Protein AF-A0A8K0UGV7-F1 (afdb_monomer)

pLDDT: mean 87.75, std 8.75, range [39.31, 95.62]

Solvent-accessible surface area (backbone atoms only — not comparable to full-atom values): 7424 Å² total; per-residue (Å²): 130,85,78,64,44,37,39,67,57,66,82,67,66,69,63,49,98,84,66,26,20,71,69,94,59,58,57,88,48,34,80,82,43,50,67,53,24,51,43,19,62,77,41,42,33,30,48,48,19,15,42,52,46,26,50,54,34,27,70,76,67,27,44,66,39,93,78,72,30,42,58,79,38,74,57,14,52,51,30,46,47,36,33,75,74,70,64,48,32,57,58,57,53,38,51,52,52,49,53,51,26,62,77,49,34,34,63,81,49,74,68,60,36,47,50,37,42,72,74,39,43,22,28,41,51,34,40,51,42,53,53,53,46,42,20,52,76,52,101

Structure (mmCIF, N/CA/C/O backbone):
data_AF-A0A8K0UGV7-F1
#
_entry.id   AF-A0A8K0UGV7-F1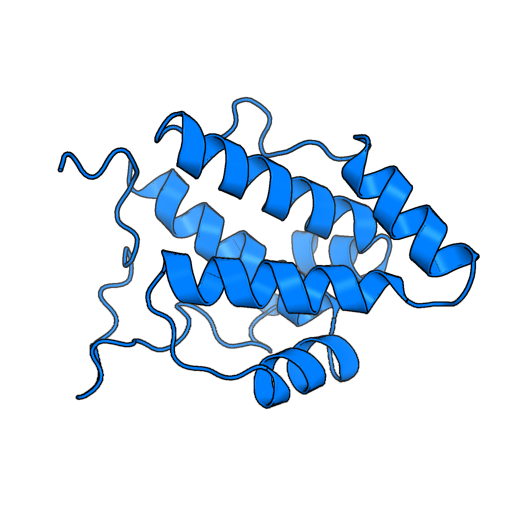
#
loop_
_atom_site.group_PDB
_atom_site.id
_atom_site.type_symbol
_atom_site.label_atom_id
_atom_site.label_alt_id
_atom_site.label_comp_id
_atom_site.label_asym_id
_atom_site.label_entity_id
_atom_site.label_seq_id
_atom_site.pdbx_PDB_ins_code
_atom_site.Cartn_x
_atom_site.Cartn_y
_atom_site.Cartn_z
_atom_site.occupancy
_atom_site.B_iso_or_equiv
_atom_site.auth_seq_id
_atom_site.auth_comp_id
_atom_site.auth_asym_id
_atom_site.auth_atom_id
_atom_site.pdbx_PDB_model_num
ATOM 1 N N . MET A 1 1 ? -12.562 18.806 12.442 1.00 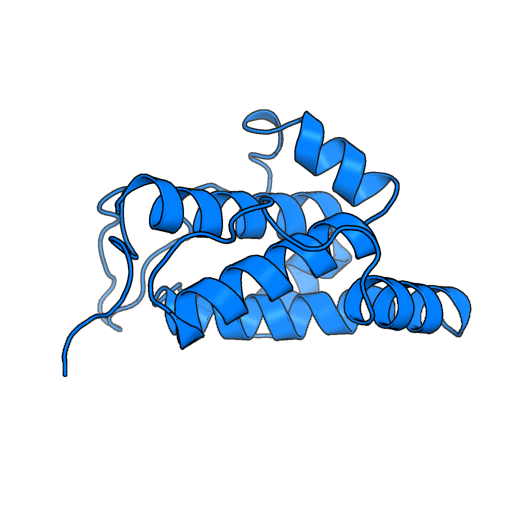39.97 1 MET A N 1
ATOM 2 C CA . MET A 1 1 ? -11.615 18.559 11.336 1.00 39.97 1 MET A CA 1
ATOM 3 C C . MET A 1 1 ? -12.334 17.610 10.400 1.00 39.97 1 MET A C 1
ATOM 5 O O . MET A 1 1 ? -12.580 16.485 10.810 1.00 39.97 1 MET A O 1
ATOM 9 N N . SER A 1 2 ? -12.843 18.095 9.263 1.00 39.31 2 SER A N 1
ATOM 10 C CA . SER A 1 2 ? -13.604 17.243 8.342 1.00 39.31 2 SER A CA 1
ATOM 11 C C . SER A 1 2 ? -12.716 16.089 7.897 1.00 39.31 2 SER A C 1
ATOM 13 O O . SER A 1 2 ? -11.647 16.321 7.340 1.00 39.31 2 SER A O 1
ATOM 15 N N . SER A 1 3 ? -13.146 14.866 8.192 1.00 52.56 3 SER A N 1
ATOM 16 C CA . SER A 1 3 ? -12.587 13.647 7.619 1.00 52.56 3 SER A CA 1
ATOM 17 C C . SER A 1 3 ? -12.868 13.679 6.118 1.00 52.56 3 SER A C 1
ATOM 19 O O . SER A 1 3 ? -13.912 13.212 5.680 1.00 52.56 3 SER A O 1
ATOM 21 N N . SER A 1 4 ? -12.001 14.333 5.346 1.00 62.06 4 SER A N 1
ATOM 22 C CA . SER A 1 4 ? -12.038 14.269 3.886 1.00 62.06 4 SER A CA 1
ATOM 23 C C . SER A 1 4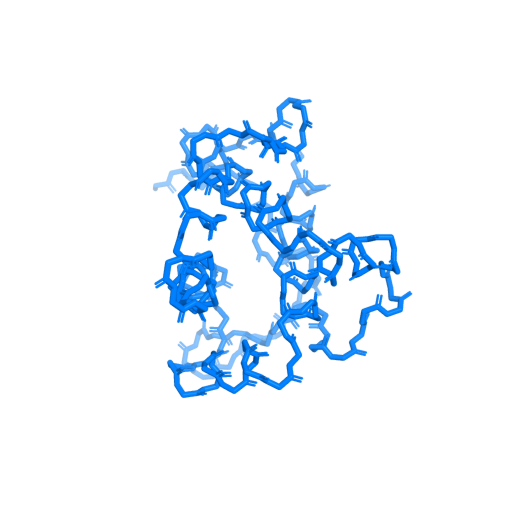 ? -11.473 12.905 3.496 1.00 62.06 4 SER A C 1
ATOM 25 O O . SER A 1 4 ? -10.294 12.651 3.734 1.00 62.06 4 SER A O 1
ATOM 27 N N . GLY A 1 5 ? -12.325 12.006 3.011 1.00 70.44 5 GLY A N 1
ATOM 28 C CA . GLY A 1 5 ? -11.966 10.624 2.682 1.00 70.44 5 GLY A CA 1
ATOM 29 C C . GLY A 1 5 ? -13.057 9.625 3.066 1.00 70.44 5 GLY A C 1
ATOM 30 O O . GLY A 1 5 ? -13.979 9.957 3.815 1.00 70.44 5 GLY A O 1
ATOM 31 N N . GLY A 1 6 ? -12.943 8.409 2.531 1.00 83.81 6 GLY A N 1
ATOM 32 C CA . GLY A 1 6 ? -13.884 7.318 2.772 1.00 83.81 6 GLY A CA 1
ATOM 33 C C . GLY A 1 6 ? -13.792 6.760 4.193 1.00 83.81 6 GLY A C 1
ATOM 34 O O . GLY A 1 6 ? -13.014 7.209 5.041 1.00 83.81 6 GLY A O 1
ATOM 35 N N . ASN A 1 7 ? -14.587 5.735 4.472 1.00 91.94 7 ASN A N 1
ATOM 36 C CA . ASN A 1 7 ? -14.489 4.945 5.689 1.00 91.94 7 ASN A CA 1
ATOM 37 C C . ASN A 1 7 ? -13.165 4.154 5.753 1.00 91.94 7 ASN A C 1
ATOM 39 O O . ASN A 1 7 ? -13.034 3.047 5.233 1.00 91.94 7 ASN A O 1
ATOM 43 N N . LYS A 1 8 ? -12.219 4.678 6.535 1.00 92.25 8 LYS A N 1
ATOM 44 C CA . LYS A 1 8 ? -10.912 4.071 6.855 1.00 92.25 8 LYS A CA 1
ATOM 45 C C . LYS A 1 8 ? -10.977 2.736 7.620 1.00 92.25 8 LYS A C 1
ATOM 47 O O . LYS A 1 8 ? -9.942 2.126 7.880 1.00 92.25 8 LYS A O 1
ATOM 52 N N . ASN A 1 9 ? -12.160 2.280 8.029 1.00 93.12 9 ASN A N 1
ATOM 53 C CA . ASN A 1 9 ? -12.414 0.959 8.609 1.00 93.12 9 ASN A CA 1
ATOM 54 C C . ASN A 1 9 ? -13.709 0.369 8.020 1.00 93.12 9 ASN A C 1
ATOM 56 O O . ASN A 1 9 ? -14.641 0.024 8.751 1.00 93.12 9 ASN A O 1
ATOM 60 N N . ALA A 1 10 ? -13.778 0.263 6.689 1.00 92.88 10 ALA A N 1
ATOM 61 C CA . ALA A 1 10 ? -14.955 -0.231 5.968 1.00 92.88 10 ALA A CA 1
ATOM 62 C C . ALA A 1 10 ? -15.443 -1.610 6.460 1.00 92.88 10 ALA A C 1
ATOM 64 O O . ALA A 1 10 ? -16.645 -1.854 6.549 1.00 92.88 10 ALA A O 1
ATOM 65 N N . MET A 1 11 ? -14.527 -2.496 6.874 1.00 93.81 11 MET A N 1
ATOM 66 C CA . MET A 1 11 ? -14.861 -3.821 7.417 1.00 93.81 11 MET A CA 1
ATOM 67 C C . MET A 1 11 ? -15.245 -3.829 8.909 1.00 93.81 11 MET A C 1
ATOM 69 O O . MET A 1 11 ? -15.445 -4.907 9.470 1.00 93.81 11 MET A O 1
ATOM 73 N N . SER A 1 12 ? -15.334 -2.667 9.568 1.00 94.06 12 SER A N 1
ATOM 74 C CA . SER A 1 12 ? -15.709 -2.535 10.986 1.00 94.06 12 SER A CA 1
ATOM 75 C C . SER A 1 12 ? -14.900 -3.444 11.922 1.00 94.06 12 SER A C 1
ATOM 77 O O . SER A 1 12 ? -15.441 -4.083 12.827 1.00 94.06 12 SER A O 1
ATOM 79 N N . LYS A 1 13 ? -13.583 -3.533 11.698 1.00 95.31 13 LYS A N 1
ATOM 80 C CA . LYS A 1 13 ? -12.690 -4.305 12.569 1.00 95.31 13 LYS A CA 1
ATOM 81 C C . LYS A 1 13 ? -12.682 -3.697 13.978 1.00 95.31 13 LYS A C 1
ATOM 83 O O . LYS A 1 13 ? -12.669 -2.468 14.094 1.00 95.31 13 LYS A O 1
ATOM 88 N N . PRO A 1 14 ? -12.678 -4.527 15.037 1.00 95.06 14 PRO A N 1
ATOM 89 C CA . PRO A 1 14 ? -12.632 -4.031 16.404 1.00 95.06 14 PRO A CA 1
ATOM 90 C C . PRO A 1 14 ? -11.283 -3.364 16.686 1.00 95.06 14 PRO A C 1
ATOM 92 O O . PRO A 1 14 ? -10.238 -3.873 16.277 1.00 95.06 14 PRO A O 1
ATOM 95 N N . PHE A 1 15 ? -11.322 -2.249 17.412 1.00 94.56 15 PHE A N 1
ATOM 96 C CA . PHE A 1 15 ? -10.126 -1.596 17.933 1.00 94.56 15 PHE A CA 1
ATOM 97 C C . PHE A 1 15 ? -9.681 -2.255 19.241 1.00 94.56 15 PHE A C 1
ATOM 99 O O . PHE A 1 15 ? -10.501 -2.687 20.056 1.00 94.56 15 PHE A O 1
ATOM 106 N N . ASP A 1 16 ? -8.372 -2.328 19.437 1.00 92.62 16 ASP A N 1
ATOM 107 C CA . ASP A 1 16 ? -7.741 -2.773 20.666 1.00 92.62 16 ASP A CA 1
ATOM 108 C C . ASP A 1 16 ? -7.716 -1.655 21.726 1.00 92.62 16 ASP A C 1
ATOM 110 O O . ASP A 1 16 ? -8.219 -0.545 21.535 1.00 92.62 16 ASP A O 1
ATOM 114 N N . ARG A 1 17 ? -7.114 -1.945 22.886 1.00 92.06 17 ARG A N 1
ATOM 115 C CA . ARG A 1 17 ? -6.997 -0.974 23.990 1.00 92.06 17 ARG A CA 1
ATOM 116 C C . ARG A 1 17 ? -6.143 0.249 23.642 1.00 92.06 17 ARG A C 1
ATOM 118 O O . ARG A 1 17 ? -6.252 1.255 24.334 1.00 92.06 17 ARG A O 1
ATOM 125 N N . ASN A 1 18 ? -5.307 0.153 22.612 1.00 90.88 18 ASN A N 1
ATOM 126 C CA . ASN A 1 18 ? -4.429 1.223 22.158 1.00 90.88 18 ASN A CA 1
ATOM 127 C C . ASN A 1 18 ? -5.071 2.057 21.035 1.00 90.88 18 ASN A C 1
ATOM 129 O O . ASN A 1 18 ? -4.428 2.968 20.522 1.00 90.88 18 ASN A O 1
ATOM 133 N N . GLY A 1 19 ? -6.320 1.764 20.651 1.00 91.75 19 GLY A N 1
ATOM 134 C CA . GLY A 1 19 ? -7.009 2.451 19.558 1.00 91.75 19 GLY A CA 1
ATOM 135 C C . GLY A 1 19 ? -6.535 2.023 18.169 1.00 91.75 19 GLY A C 1
ATOM 136 O O . GLY A 1 19 ? -6.777 2.737 17.201 1.00 91.75 19 GLY A O 1
ATOM 137 N N . SER A 1 20 ? -5.874 0.869 18.059 1.00 94.06 20 SER A N 1
ATOM 138 C CA . SER A 1 20 ? -5.416 0.292 16.796 1.00 94.06 20 SER A CA 1
ATOM 139 C C . SER A 1 20 ? -6.229 -0.946 16.414 1.00 94.06 20 SER A C 1
ATOM 141 O O . SER A 1 20 ? -6.850 -1.577 17.264 1.00 94.06 20 SER A O 1
ATOM 143 N N . ARG A 1 21 ? -6.275 -1.298 15.132 1.00 94.94 21 ARG A N 1
ATOM 144 C CA . ARG A 1 21 ? -7.035 -2.445 14.610 1.00 94.94 21 ARG A CA 1
ATOM 145 C C . ARG A 1 21 ? -6.147 -3.382 13.789 1.00 94.94 21 ARG A C 1
ATOM 147 O O . ARG A 1 21 ? -5.128 -2.942 13.267 1.00 94.94 21 ARG A O 1
ATOM 154 N N . PRO A 1 22 ? -6.519 -4.653 13.591 1.00 94.81 22 PRO A N 1
ATOM 155 C CA . PRO A 1 22 ? -5.838 -5.489 12.608 1.00 94.81 22 PRO A CA 1
ATOM 156 C C . PRO A 1 22 ? -6.094 -4.998 11.171 1.00 94.81 22 PRO A C 1
ATOM 158 O O . PRO A 1 22 ? -7.075 -4.296 10.889 1.00 94.81 22 PRO A O 1
ATOM 161 N N . TRP A 1 23 ? -5.232 -5.430 10.246 1.00 94.25 23 TRP A N 1
ATOM 162 C CA . TRP A 1 23 ? -5.464 -5.312 8.802 1.00 94.25 23 TRP A CA 1
ATOM 163 C C . TRP A 1 23 ? -6.823 -5.913 8.411 1.00 94.25 23 TRP A C 1
ATOM 165 O O . TRP A 1 23 ? -7.278 -6.900 9.005 1.00 94.25 23 TRP A O 1
ATOM 175 N N . SER A 1 24 ? -7.472 -5.346 7.393 1.00 94.75 24 SER A N 1
ATOM 176 C CA . SER A 1 24 ? -8.780 -5.824 6.931 1.00 94.75 24 SER A CA 1
ATOM 177 C C . SER A 1 24 ? -8.690 -7.247 6.371 1.00 94.75 24 SER A C 1
ATOM 179 O O . SER A 1 24 ? -9.511 -8.119 6.696 1.00 94.75 24 SER A O 1
ATOM 181 N N . HIS A 1 25 ? -7.612 -7.497 5.627 1.00 93.81 25 HIS A N 1
ATOM 182 C CA . HIS A 1 25 ? -7.230 -8.784 5.058 1.00 93.81 25 HIS A CA 1
ATOM 183 C C . HIS A 1 25 ? -5.902 -9.277 5.645 1.00 93.81 25 HIS A C 1
ATOM 185 O O . HIS A 1 25 ? -5.031 -8.482 5.985 1.00 93.81 25 HIS A O 1
ATOM 191 N N . GLY A 1 26 ? -5.726 -10.595 5.778 1.00 90.56 26 GLY A N 1
ATOM 192 C CA . GLY A 1 26 ? -4.474 -11.178 6.277 1.00 90.56 26 GLY A CA 1
ATOM 193 C C . GLY A 1 26 ? -3.345 -11.103 5.244 1.00 90.56 26 GLY A C 1
ATOM 194 O O . GLY A 1 26 ? -3.617 -11.111 4.046 1.00 90.56 26 GLY A O 1
ATOM 195 N N . LEU A 1 27 ? -2.086 -11.099 5.693 1.00 87.00 27 LEU A N 1
ATOM 196 C CA . LEU A 1 27 ? -0.924 -10.947 4.804 1.00 87.00 27 LEU A CA 1
ATOM 197 C C . LEU A 1 27 ? -0.906 -12.015 3.697 1.00 87.00 27 LEU A C 1
ATOM 199 O O . LEU A 1 27 ? -0.869 -11.688 2.522 1.00 87.00 27 LEU A O 1
ATOM 203 N N . PHE A 1 28 ? -1.069 -13.291 4.047 1.00 85.12 28 PHE A N 1
ATOM 204 C CA . PHE A 1 28 ? -1.084 -14.403 3.082 1.00 85.12 28 PHE A CA 1
ATOM 205 C C . PHE A 1 28 ? -2.457 -14.661 2.440 1.00 85.12 28 PHE A C 1
ATOM 207 O O . PHE A 1 28 ? -2.698 -15.729 1.886 1.00 85.12 28 PHE A O 1
ATOM 214 N N . SER A 1 29 ? -3.382 -13.699 2.510 1.00 83.50 29 SER A N 1
ATOM 215 C CA . SER A 1 29 ? -4.693 -13.803 1.853 1.00 83.50 29 SER A CA 1
ATOM 216 C C . SER A 1 29 ? -4.687 -13.258 0.418 1.00 83.50 29 SER A C 1
ATOM 218 O O . SER A 1 29 ? -5.726 -12.846 -0.100 1.00 83.50 29 SER A O 1
ATOM 220 N N . CYS A 1 30 ? -3.521 -13.276 -0.236 1.00 72.62 30 CYS A N 1
ATOM 221 C CA . CYS A 1 30 ? -3.298 -12.800 -1.602 1.00 72.62 30 CYS A CA 1
ATOM 222 C C . CYS A 1 30 ? -4.163 -13.508 -2.659 1.00 72.62 30 CYS A C 1
ATOM 224 O O . CYS A 1 30 ? -4.419 -12.928 -3.705 1.00 72.62 30 CYS A O 1
ATOM 226 N N . PHE A 1 31 ? -4.727 -14.686 -2.365 1.00 73.56 31 PHE A N 1
ATOM 227 C CA . PHE A 1 31 ? -5.740 -15.323 -3.221 1.00 73.56 31 PHE A CA 1
ATOM 228 C C . PHE A 1 31 ? -7.037 -14.514 -3.379 1.00 73.56 31 PHE A C 1
ATOM 230 O O . PHE A 1 31 ? -7.804 -14.766 -4.303 1.00 73.56 31 PHE A O 1
ATOM 237 N N . GLY A 1 32 ? -7.296 -13.550 -2.488 1.00 74.62 32 GLY A N 1
ATOM 238 C CA . GLY A 1 32 ? -8.408 -12.610 -2.639 1.00 74.62 32 GLY A CA 1
ATOM 239 C C . GLY A 1 32 ? -8.191 -11.572 -3.743 1.00 74.62 32 GLY A C 1
ATOM 240 O O . GLY A 1 32 ? -9.160 -10.951 -4.155 1.00 74.62 32 GLY A O 1
ATOM 241 N N . ASP A 1 33 ? -6.951 -11.405 -4.215 1.00 85.50 33 ASP A N 1
ATOM 242 C CA . ASP A 1 33 ? -6.595 -10.587 -5.374 1.00 85.50 33 ASP A CA 1
ATOM 243 C C . ASP A 1 33 ? -5.324 -11.144 -6.045 1.00 85.50 33 ASP A C 1
ATOM 245 O O . ASP A 1 33 ? -4.210 -10.623 -5.925 1.00 85.50 33 ASP A O 1
ATOM 249 N N . CYS A 1 34 ? -5.493 -12.279 -6.731 1.00 87.44 34 CYS A N 1
ATOM 250 C CA . CYS A 1 34 ? -4.394 -12.952 -7.422 1.00 87.44 34 CYS A CA 1
ATOM 251 C C . CYS A 1 34 ? -3.760 -12.074 -8.508 1.00 87.44 34 CYS A C 1
ATOM 253 O O . CYS A 1 34 ? -2.566 -12.207 -8.763 1.00 87.44 34 CYS A O 1
ATOM 255 N N . SER A 1 35 ? -4.540 -11.205 -9.157 1.00 87.88 35 SER A N 1
ATOM 256 C CA . SER A 1 35 ? -4.051 -10.351 -10.243 1.00 87.88 35 SER A CA 1
ATOM 257 C C . SER A 1 35 ? -3.035 -9.340 -9.719 1.00 87.88 35 SER A C 1
ATOM 259 O O . SER A 1 35 ? -1.914 -9.253 -10.235 1.00 87.88 35 SER A O 1
ATOM 261 N N . THR A 1 36 ? -3.380 -8.642 -8.635 1.00 88.88 36 THR A N 1
ATOM 262 C CA . THR A 1 36 ? -2.467 -7.702 -7.979 1.00 88.88 36 THR A CA 1
ATOM 263 C C . THR A 1 36 ? -1.275 -8.429 -7.376 1.00 88.88 36 THR A C 1
ATOM 265 O O . THR A 1 36 ? -0.148 -7.978 -7.551 1.00 88.88 36 THR A O 1
ATOM 268 N N . CYS A 1 37 ? -1.467 -9.608 -6.774 1.00 89.75 37 CYS A N 1
ATOM 269 C CA . CYS A 1 37 ? -0.352 -10.390 -6.235 1.00 89.75 37 CYS A CA 1
ATOM 270 C C . CYS A 1 37 ? 0.639 -10.853 -7.311 1.00 89.75 37 CYS A C 1
ATOM 272 O O . CYS A 1 37 ? 1.848 -10.817 -7.084 1.00 89.75 37 CYS A O 1
ATOM 274 N N . LEU A 1 38 ? 0.158 -11.282 -8.481 1.00 90.44 38 LEU A N 1
ATOM 275 C CA . LEU A 1 38 ? 1.018 -11.666 -9.605 1.00 90.44 38 LEU A CA 1
ATOM 276 C C . LEU A 1 38 ? 1.750 -10.453 -10.184 1.00 90.44 38 LEU A C 1
ATOM 278 O O . LEU A 1 38 ? 2.940 -10.540 -10.487 1.00 90.44 38 LEU A O 1
ATOM 282 N N . THR A 1 39 ? 1.066 -9.312 -10.281 1.00 90.31 39 THR A N 1
ATOM 283 C CA . THR A 1 39 ? 1.684 -8.052 -10.714 1.00 90.31 39 THR A CA 1
ATOM 284 C C . THR A 1 39 ? 2.747 -7.597 -9.717 1.00 90.31 39 THR A C 1
ATOM 286 O O . THR A 1 39 ? 3.854 -7.270 -10.126 1.00 90.31 39 THR A O 1
ATOM 289 N N . ALA A 1 40 ? 2.471 -7.667 -8.414 1.00 90.19 40 ALA A N 1
ATOM 290 C CA . ALA A 1 40 ? 3.414 -7.315 -7.356 1.00 90.19 40 ALA A CA 1
ATOM 291 C C . ALA A 1 40 ? 4.618 -8.268 -7.307 1.00 90.19 40 ALA A C 1
ATOM 293 O O . ALA A 1 40 ? 5.721 -7.850 -6.973 1.00 90.19 40 ALA A O 1
ATOM 294 N N . TRP A 1 41 ? 4.431 -9.541 -7.666 1.00 89.31 41 TRP A N 1
ATOM 295 C CA . TRP A 1 41 ? 5.536 -10.486 -7.822 1.00 89.31 41 TRP A CA 1
ATOM 296 C C . TRP A 1 41 ? 6.416 -10.122 -9.022 1.00 89.31 41 TRP A C 1
ATOM 298 O O . TRP A 1 41 ? 7.640 -10.132 -8.919 1.00 89.31 41 TRP A O 1
ATOM 308 N N . CYS A 1 42 ? 5.811 -9.860 -10.183 1.00 88.75 42 CYS A N 1
ATOM 309 C CA . CYS A 1 42 ? 6.546 -9.648 -11.431 1.00 88.75 42 CYS A CA 1
ATOM 310 C C . CYS A 1 42 ? 7.177 -8.252 -11.516 1.00 88.75 42 CYS A C 1
ATOM 312 O O . CYS A 1 42 ? 8.287 -8.101 -12.025 1.00 88.75 42 CYS A O 1
ATOM 314 N N . CYS A 1 43 ? 6.465 -7.237 -11.036 1.00 88.94 43 CYS A N 1
ATOM 315 C CA . CYS A 1 43 ? 6.812 -5.823 -11.114 1.00 88.94 43 CYS A CA 1
ATOM 316 C C . CYS A 1 43 ? 6.343 -5.102 -9.830 1.00 88.94 43 CYS A C 1
ATOM 318 O O . CYS A 1 43 ? 5.373 -4.338 -9.872 1.00 88.94 43 CYS A O 1
ATOM 320 N N . PRO A 1 44 ? 7.014 -5.318 -8.681 1.00 87.62 44 PRO A N 1
ATOM 321 C CA . PRO A 1 44 ? 6.615 -4.721 -7.400 1.00 87.62 44 PRO A CA 1
ATOM 322 C C . PRO A 1 44 ? 6.573 -3.189 -7.436 1.00 87.62 44 PRO A C 1
ATOM 324 O O . PRO A 1 44 ? 5.701 -2.585 -6.817 1.00 87.62 44 PRO A O 1
ATOM 327 N N . CYS A 1 45 ? 7.450 -2.560 -8.224 1.00 89.50 45 CYS A N 1
ATOM 328 C CA . CYS A 1 45 ? 7.489 -1.111 -8.414 1.00 89.50 45 CYS A CA 1
ATOM 329 C C . CYS A 1 45 ? 6.176 -0.522 -8.954 1.00 89.50 45 CYS A C 1
ATOM 331 O O . CYS A 1 45 ? 5.822 0.594 -8.577 1.00 89.50 45 CYS A O 1
ATOM 333 N N . ILE A 1 46 ? 5.450 -1.267 -9.797 1.00 91.12 46 ILE A N 1
ATOM 334 C CA . ILE A 1 46 ? 4.167 -0.834 -10.365 1.00 91.12 46 ILE A CA 1
ATOM 335 C C . ILE A 1 46 ? 3.117 -0.785 -9.261 1.00 91.12 46 ILE A C 1
ATOM 337 O O . ILE A 1 46 ? 2.483 0.246 -9.061 1.00 91.12 46 ILE A O 1
ATOM 341 N N . VAL A 1 47 ? 2.959 -1.884 -8.517 1.00 93.12 47 VAL A N 1
ATOM 342 C CA . VAL A 1 47 ? 1.940 -1.979 -7.460 1.00 93.12 47 VAL A CA 1
ATOM 343 C C . VAL A 1 47 ? 2.256 -1.018 -6.318 1.00 93.12 47 VAL A C 1
ATOM 345 O O . VAL A 1 47 ? 1.363 -0.336 -5.825 1.00 93.12 47 VAL A O 1
ATOM 348 N N . TRP A 1 48 ? 3.530 -0.894 -5.935 1.00 93.19 48 TRP A N 1
ATOM 349 C CA . TRP A 1 48 ? 3.950 0.085 -4.936 1.00 93.19 48 TRP A CA 1
ATOM 350 C C . TRP A 1 48 ? 3.670 1.528 -5.388 1.00 93.19 48 TRP A C 1
ATOM 352 O O . TRP A 1 48 ? 3.085 2.302 -4.632 1.00 93.19 48 TRP A O 1
ATOM 362 N N . GLY A 1 49 ? 4.014 1.883 -6.633 1.00 92.12 49 GLY A N 1
ATOM 363 C CA . GLY A 1 49 ? 3.739 3.210 -7.193 1.00 92.12 49 GLY A CA 1
ATOM 364 C C . GLY A 1 49 ? 2.242 3.527 -7.270 1.00 92.12 49 GLY A C 1
ATOM 365 O O . GLY A 1 49 ? 1.818 4.621 -6.891 1.00 92.12 49 GLY A O 1
ATOM 366 N N . GLN A 1 50 ? 1.421 2.554 -7.673 1.00 93.81 50 GLN A N 1
ATOM 367 C CA . GLN A 1 50 ? -0.038 2.677 -7.667 1.00 93.81 50 GLN A CA 1
ATOM 368 C C . GLN A 1 50 ? -0.582 2.893 -6.252 1.00 93.81 50 GLN A C 1
ATOM 370 O O . GLN A 1 50 ? -1.352 3.827 -6.037 1.00 93.81 50 GLN A O 1
ATOM 375 N N . ASN A 1 51 ? -0.174 2.070 -5.279 1.00 94.88 51 ASN A N 1
ATOM 376 C CA . ASN A 1 51 ? -0.612 2.204 -3.888 1.00 94.88 51 ASN A CA 1
ATOM 377 C C . ASN A 1 51 ? -0.260 3.587 -3.336 1.00 94.88 51 ASN A C 1
ATOM 379 O O . ASN A 1 51 ? -1.129 4.279 -2.810 1.00 94.88 51 ASN A O 1
ATOM 383 N N . LYS A 1 52 ? 0.992 4.018 -3.517 1.00 93.56 52 LYS A N 1
ATOM 384 C CA . LYS A 1 52 ? 1.465 5.318 -3.046 1.00 93.56 52 LYS A CA 1
ATOM 385 C C . LYS A 1 52 ? 0.665 6.471 -3.654 1.00 93.56 52 LYS A C 1
ATOM 387 O O . LYS A 1 52 ? 0.125 7.292 -2.921 1.00 93.56 52 LYS A O 1
ATOM 392 N N . THR A 1 53 ? 0.530 6.509 -4.978 1.00 93.44 53 THR A N 1
ATOM 393 C CA . THR A 1 53 ? -0.182 7.603 -5.663 1.00 93.44 53 THR A CA 1
ATOM 394 C C . THR A 1 53 ? -1.677 7.632 -5.346 1.00 93.44 53 THR A C 1
ATOM 396 O O . THR A 1 53 ? -2.248 8.714 -5.198 1.00 93.44 53 THR A O 1
ATOM 399 N N . ARG A 1 54 ? -2.321 6.470 -5.168 1.00 94.56 54 ARG A N 1
ATOM 400 C CA . ARG A 1 54 ? -3.710 6.386 -4.681 1.00 94.56 54 ARG A CA 1
ATOM 401 C C . ARG A 1 54 ? -3.846 6.939 -3.268 1.00 94.56 54 ARG A C 1
ATOM 403 O O . ARG A 1 54 ? -4.725 7.764 -3.023 1.00 94.56 54 ARG A O 1
ATOM 410 N N . LEU A 1 55 ? -2.959 6.533 -2.360 1.00 92.94 55 LEU A N 1
ATOM 411 C CA . LEU A 1 55 ? -2.972 6.973 -0.967 1.00 92.94 55 LEU A CA 1
ATOM 412 C C . LEU A 1 55 ? -2.740 8.485 -0.845 1.00 92.94 55 LEU A C 1
ATOM 414 O O . LEU A 1 55 ? -3.515 9.175 -0.185 1.00 92.94 55 LEU A O 1
ATOM 418 N N . GLU A 1 56 ? -1.742 9.021 -1.551 1.00 92.00 56 GLU A N 1
ATOM 419 C CA . GLU A 1 56 ? -1.456 10.461 -1.597 1.00 92.00 56 GLU A CA 1
ATOM 420 C C . GLU A 1 56 ? -2.626 11.260 -2.198 1.00 92.00 56 GLU A C 1
ATOM 422 O O . GLU A 1 56 ? -2.961 12.356 -1.734 1.00 92.00 56 GLU A O 1
ATOM 427 N N . HIS A 1 57 ? -3.297 10.718 -3.222 1.00 92.06 57 HIS A N 1
ATOM 428 C CA . HIS A 1 57 ? -4.475 11.355 -3.807 1.00 92.06 57 HIS A CA 1
ATOM 429 C C . HIS A 1 57 ? -5.649 11.396 -2.821 1.00 92.06 57 HIS A C 1
ATOM 431 O O . HIS A 1 57 ? -6.271 12.454 -2.664 1.00 92.06 57 HIS A O 1
ATOM 437 N N . LEU A 1 58 ? -5.903 10.293 -2.109 1.00 92.12 58 LEU A N 1
ATOM 438 C CA . LEU A 1 58 ? -6.892 10.216 -1.030 1.00 92.12 58 LEU A CA 1
ATOM 439 C C . LEU A 1 58 ? -6.554 11.175 0.118 1.00 92.12 58 LEU A C 1
ATOM 441 O O . LEU A 1 58 ? -7.447 11.809 0.674 1.00 92.12 58 LEU A O 1
ATOM 445 N N . GLU A 1 59 ? -5.278 11.324 0.471 1.00 90.69 59 GLU A N 1
ATOM 446 C CA . GLU A 1 59 ? -4.811 12.279 1.483 1.00 90.69 59 GLU A CA 1
ATOM 447 C C . GLU A 1 59 ? -5.078 13.726 1.103 1.00 90.69 59 GLU A C 1
ATOM 449 O O . GLU A 1 59 ? -5.549 14.512 1.927 1.00 90.69 59 GLU A O 1
ATOM 454 N N . ARG A 1 60 ? -4.797 14.077 -0.151 1.00 90.75 60 ARG A N 1
ATOM 455 C CA . ARG A 1 60 ? -4.898 15.455 -0.624 1.00 90.75 60 ARG A CA 1
ATOM 456 C C . ARG A 1 60 ? -6.327 15.871 -0.951 1.00 90.75 60 ARG A C 1
ATOM 458 O O . ARG A 1 60 ? -6.691 17.024 -0.732 1.00 90.75 60 ARG A O 1
ATOM 465 N N . THR A 1 61 ? -7.110 14.972 -1.541 1.00 90.31 61 THR A N 1
ATOM 466 C CA . THR A 1 61 ? -8.418 15.303 -2.133 1.00 90.31 61 THR A CA 1
ATOM 467 C C . THR A 1 61 ? -9.593 14.655 -1.407 1.00 90.31 61 THR A C 1
ATOM 469 O O . THR A 1 61 ? -10.710 15.161 -1.491 1.00 90.31 61 THR A O 1
ATOM 472 N N . GLY A 1 62 ? -9.363 13.560 -0.676 1.00 89.44 62 GLY A N 1
ATOM 473 C CA . GLY A 1 62 ? -10.427 12.726 -0.116 1.00 89.44 62 GLY A CA 1
ATOM 474 C C . GLY A 1 62 ? -11.243 11.959 -1.162 1.00 89.44 62 GLY A C 1
ATOM 475 O O . GLY A 1 62 ? -12.313 11.469 -0.824 1.00 89.44 62 GLY A O 1
ATOM 476 N N . GLN A 1 63 ? -10.783 11.887 -2.413 1.00 90.81 63 GLN A N 1
ATOM 477 C CA . GLN A 1 63 ? -11.433 11.184 -3.526 1.00 90.81 63 GLN A CA 1
ATOM 478 C C . GLN A 1 63 ? -10.531 10.051 -4.043 1.00 90.81 63 GLN A C 1
ATOM 480 O O . GLN A 1 63 ? -9.325 10.095 -3.788 1.00 90.81 63 GLN A O 1
ATOM 485 N N . PRO A 1 64 ? -11.076 9.028 -4.730 1.00 91.44 64 PRO A N 1
ATOM 486 C CA . PRO A 1 64 ? -10.260 7.968 -5.310 1.00 91.44 64 PRO A CA 1
ATOM 487 C C . PRO A 1 64 ? -9.460 8.505 -6.502 1.00 91.44 64 PRO A C 1
ATOM 489 O O . PRO A 1 64 ? -9.897 9.428 -7.193 1.00 91.44 64 PRO A O 1
ATOM 492 N N . HIS A 1 65 ? -8.290 7.921 -6.765 1.00 90.25 65 HIS A N 1
ATOM 493 C CA . HIS A 1 65 ? -7.483 8.315 -7.920 1.00 90.25 65 HIS A CA 1
ATOM 494 C C . HIS A 1 65 ? -8.245 8.014 -9.227 1.00 90.25 65 HIS A C 1
ATOM 496 O O . HIS A 1 65 ? -8.672 6.872 -9.407 1.00 90.25 65 HIS A O 1
ATOM 502 N N . PRO A 1 66 ? -8.382 8.968 -10.172 1.00 88.19 66 PRO A N 1
ATOM 503 C CA . PRO A 1 66 ? -9.226 8.799 -11.364 1.00 88.19 66 PRO A CA 1
ATOM 504 C C . PRO A 1 66 ? -8.825 7.594 -12.226 1.00 88.19 66 PRO A C 1
ATOM 506 O O . PRO A 1 66 ? -9.691 6.899 -12.747 1.00 88.19 66 PRO A O 1
ATOM 509 N N . ASP A 1 67 ? -7.521 7.323 -12.321 1.00 88.81 67 ASP A N 1
ATOM 510 C CA . ASP A 1 67 ? -6.971 6.207 -13.104 1.00 88.81 67 ASP A CA 1
ATOM 511 C C . ASP A 1 67 ? -6.567 4.975 -12.264 1.00 88.81 67 ASP A C 1
ATOM 513 O O . ASP A 1 67 ? -5.929 4.064 -12.785 1.00 88.81 67 ASP A O 1
ATOM 517 N N . GLY A 1 68 ? -6.885 4.934 -10.961 1.00 84.00 68 GLY A N 1
ATOM 518 C CA . GLY A 1 68 ? -6.501 3.808 -10.091 1.00 84.00 68 GLY A CA 1
ATOM 519 C C . GLY A 1 68 ? -5.000 3.716 -9.765 1.00 84.00 68 GLY A C 1
ATOM 520 O O . GLY A 1 68 ? -4.510 2.643 -9.421 1.00 84.00 68 GLY A O 1
ATOM 521 N N . GLY A 1 69 ? -4.273 4.834 -9.851 1.00 87.62 69 GLY A N 1
ATOM 522 C CA . GLY A 1 69 ? -2.851 4.958 -9.514 1.00 87.62 69 GLY A CA 1
ATOM 523 C C . GLY A 1 69 ? -1.917 5.022 -10.727 1.00 87.62 69 GLY A C 1
ATOM 524 O O . GLY A 1 69 ? -2.216 4.529 -11.815 1.00 87.62 69 GLY A O 1
ATOM 525 N N . GLU A 1 70 ? -0.746 5.630 -10.545 1.00 87.12 70 GLU A N 1
ATOM 526 C CA . GLU A 1 70 ? 0.253 5.751 -11.609 1.00 87.12 70 GLU A CA 1
ATOM 527 C C . GLU A 1 70 ? 1.136 4.500 -11.692 1.00 87.12 70 GLU A C 1
ATOM 529 O O . GLU A 1 70 ? 1.929 4.202 -10.801 1.00 87.12 70 GLU A O 1
ATOM 534 N N . SER A 1 71 ? 1.037 3.774 -12.808 1.00 76.75 71 SER A N 1
ATOM 535 C CA . SER A 1 71 ? 1.751 2.500 -12.991 1.00 76.75 71 SER A CA 1
ATOM 536 C C . SER A 1 71 ? 3.232 2.664 -13.361 1.00 76.75 71 SER A C 1
ATOM 538 O O . SER A 1 71 ? 4.045 1.813 -13.029 1.00 76.75 71 SER A O 1
ATOM 540 N N . CYS A 1 72 ? 3.595 3.741 -14.066 1.00 78.88 72 CYS A N 1
ATOM 541 C CA . CYS A 1 72 ? 4.962 4.008 -14.540 1.00 78.88 72 CYS A CA 1
ATOM 542 C C . CYS A 1 72 ? 5.342 5.485 -14.316 1.00 78.88 72 CYS A C 1
ATOM 544 O O . CYS A 1 72 ? 5.879 6.156 -15.196 1.00 78.88 72 CYS A O 1
ATOM 546 N N . GLY A 1 73 ? 4.976 6.013 -13.146 1.00 82.12 73 GLY A N 1
ATOM 547 C CA . GLY A 1 73 ? 5.323 7.368 -12.717 1.00 82.12 73 GLY A CA 1
ATOM 548 C C . GLY A 1 73 ? 6.746 7.469 -12.159 1.00 82.12 73 GLY A C 1
ATOM 549 O O . GLY A 1 73 ? 7.518 6.503 -12.154 1.00 82.12 73 GLY A O 1
ATOM 550 N N . SER A 1 74 ? 7.095 8.642 -11.627 1.00 82.69 74 SER A N 1
ATOM 551 C CA . SER A 1 74 ? 8.398 8.881 -10.986 1.00 82.69 74 SER A CA 1
ATOM 552 C C . SER A 1 74 ? 8.686 7.917 -9.832 1.00 82.69 74 SER A C 1
ATOM 554 O O . SER A 1 74 ? 9.831 7.510 -9.650 1.00 82.69 74 SER A O 1
ATOM 556 N N . ASP A 1 75 ? 7.655 7.508 -9.092 1.00 82.56 75 ASP A N 1
ATOM 557 C CA . ASP A 1 75 ? 7.770 6.574 -7.969 1.00 82.56 75 ASP A CA 1
ATOM 558 C C . ASP A 1 75 ? 8.113 5.148 -8.413 1.00 82.56 75 ASP A C 1
ATOM 560 O O . ASP A 1 75 ? 8.998 4.514 -7.835 1.00 82.56 75 ASP A O 1
ATOM 564 N N . CYS A 1 76 ? 7.497 4.665 -9.496 1.00 81.88 76 CYS A N 1
ATOM 565 C CA . CYS A 1 76 ? 7.855 3.379 -10.096 1.00 81.88 76 CYS A CA 1
ATOM 566 C C . CYS A 1 76 ? 9.320 3.386 -10.566 1.00 81.88 76 CYS A C 1
ATOM 568 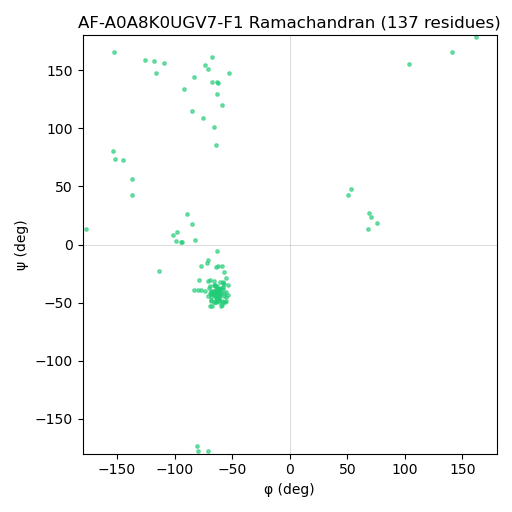O O . CYS A 1 76 ? 10.057 2.429 -10.326 1.00 81.88 76 CYS A O 1
ATOM 570 N N . MET A 1 77 ? 9.766 4.483 -11.190 1.00 85.25 77 MET A N 1
ATOM 571 C CA . MET A 1 77 ? 11.156 4.644 -11.629 1.00 85.25 77 MET A CA 1
ATOM 572 C C . MET A 1 77 ? 12.141 4.702 -10.460 1.00 85.25 77 MET A C 1
ATOM 574 O O . MET A 1 77 ? 13.208 4.095 -10.538 1.00 85.25 77 MET A O 1
ATOM 578 N N . LEU A 1 78 ? 11.790 5.390 -9.370 1.00 85.19 78 LEU A N 1
ATOM 579 C CA . LEU A 1 78 ? 12.597 5.439 -8.151 1.00 85.19 78 LEU A CA 1
ATOM 580 C C . LEU A 1 78 ? 12.751 4.044 -7.537 1.00 85.19 78 LEU A C 1
ATOM 582 O O . LEU A 1 78 ? 13.867 3.626 -7.227 1.00 85.19 78 LEU A O 1
ATOM 586 N N . HIS A 1 79 ? 11.644 3.313 -7.401 1.00 83.88 79 HIS A N 1
ATOM 587 C CA . HIS A 1 79 ? 11.662 1.959 -6.864 1.00 83.88 79 HIS A CA 1
ATOM 588 C C . HIS A 1 79 ? 12.477 1.017 -7.754 1.00 83.88 79 HIS A C 1
ATOM 590 O O . HIS A 1 79 ? 13.304 0.261 -7.248 1.00 83.88 79 HIS A O 1
ATOM 596 N N . LEU A 1 80 ? 12.289 1.077 -9.077 1.00 84.12 80 LEU A N 1
ATOM 597 C CA . LEU A 1 80 ? 13.063 0.280 -10.031 1.00 84.12 80 LEU A CA 1
ATOM 598 C C . LEU A 1 80 ? 14.560 0.600 -9.944 1.00 84.12 80 LEU A C 1
ATOM 600 O O . LEU A 1 80 ? 15.383 -0.308 -9.953 1.00 84.12 80 LEU A O 1
ATOM 604 N N . LEU A 1 81 ? 14.924 1.878 -9.829 1.00 86.56 81 LEU A N 1
ATOM 605 C CA . LEU A 1 81 ? 16.318 2.296 -9.719 1.00 86.56 81 LEU A CA 1
ATOM 606 C C . LEU A 1 81 ? 16.964 1.788 -8.423 1.00 86.56 81 LEU A C 1
ATOM 608 O O . LEU A 1 81 ? 18.080 1.281 -8.467 1.00 86.56 81 LEU A O 1
ATOM 612 N N . LEU A 1 82 ? 16.271 1.860 -7.284 1.00 85.12 82 LEU A N 1
ATOM 613 C CA . LEU A 1 82 ? 16.768 1.309 -6.016 1.00 85.12 82 LEU A CA 1
ATOM 614 C C . LEU A 1 82 ? 16.914 -0.214 -6.053 1.00 85.12 82 LEU A C 1
ATOM 616 O O . LEU A 1 82 ? 17.843 -0.767 -5.456 1.00 85.12 82 LEU A O 1
ATOM 620 N N . ASP A 1 83 ? 16.020 -0.886 -6.772 1.00 82.81 83 ASP A N 1
ATOM 621 C CA . ASP A 1 83 ? 16.078 -2.329 -6.956 1.00 82.81 83 ASP A CA 1
ATOM 622 C C . ASP A 1 83 ? 17.251 -2.736 -7.864 1.00 82.81 83 ASP A C 1
ATOM 624 O O . ASP A 1 83 ? 18.049 -3.597 -7.504 1.00 82.81 83 ASP A O 1
ATOM 628 N N . VAL A 1 84 ? 17.463 -2.031 -8.981 1.00 84.19 84 VAL A N 1
ATOM 629 C CA . VAL A 1 84 ? 18.577 -2.291 -9.912 1.00 84.19 84 VAL A CA 1
ATOM 630 C C . VAL A 1 84 ? 19.937 -1.896 -9.323 1.00 84.19 84 VAL A C 1
ATOM 632 O O . VAL A 1 84 ? 20.930 -2.586 -9.550 1.00 84.19 84 VAL A O 1
ATOM 635 N N . CYS A 1 85 ? 20.016 -0.802 -8.561 1.00 82.69 85 CYS A N 1
ATOM 636 C CA . CYS A 1 85 ? 21.276 -0.322 -7.988 1.00 82.69 85 CYS A CA 1
ATOM 637 C C . CYS A 1 85 ? 21.737 -1.118 -6.757 1.00 82.69 85 CYS A C 1
ATOM 639 O O . CYS A 1 85 ? 22.916 -1.048 -6.412 1.00 82.69 85 CYS A O 1
ATOM 641 N N . GLY A 1 86 ? 20.855 -1.871 -6.092 1.00 75.88 86 GLY A N 1
ATOM 642 C CA . GLY A 1 86 ? 21.273 -2.672 -4.939 1.00 75.88 86 GLY A CA 1
ATOM 643 C C . GLY A 1 86 ? 20.215 -3.557 -4.281 1.00 75.88 86 GLY A C 1
ATOM 644 O O . GLY A 1 86 ? 20.466 -4.033 -3.178 1.00 75.88 86 GLY A O 1
ATOM 645 N N . GLY A 1 87 ? 19.060 -3.782 -4.909 1.00 77.31 87 GLY A N 1
ATOM 646 C CA . GLY A 1 87 ? 17.989 -4.617 -4.356 1.00 77.31 87 GLY A CA 1
ATOM 647 C C . GLY A 1 87 ? 17.301 -4.004 -3.135 1.00 77.31 87 GLY A C 1
ATOM 648 O O . GLY A 1 87 ? 16.814 -4.731 -2.272 1.00 77.31 87 GLY A O 1
ATOM 649 N N . TRP A 1 88 ? 17.300 -2.671 -3.017 1.00 81.44 88 TRP A N 1
ATOM 650 C CA . TRP A 1 88 ? 16.743 -1.948 -1.864 1.00 81.44 88 TRP A CA 1
ATOM 651 C C . TRP A 1 88 ? 15.319 -1.435 -2.107 1.00 81.44 88 TRP A C 1
ATOM 653 O O . TRP A 1 88 ? 14.819 -0.651 -1.303 1.00 81.44 88 TRP A O 1
ATOM 663 N N . GLY A 1 89 ? 14.654 -1.855 -3.190 1.00 80.06 89 GLY A N 1
ATOM 664 C CA . GLY A 1 89 ? 13.292 -1.410 -3.510 1.00 80.06 89 GLY A CA 1
ATOM 665 C C . GLY A 1 89 ? 12.309 -1.656 -2.359 1.00 80.06 89 GLY A C 1
ATOM 666 O O . GLY A 1 89 ? 11.558 -0.762 -1.977 1.00 80.06 89 GLY A O 1
ATOM 667 N N . TRP A 1 90 ? 12.428 -2.812 -1.698 1.00 81.31 90 TRP A N 1
ATOM 668 C CA . TRP A 1 90 ? 11.603 -3.196 -0.547 1.00 81.31 90 TRP A CA 1
ATOM 669 C C . TRP A 1 90 ? 11.663 -2.208 0.634 1.00 81.31 90 TRP A C 1
ATOM 671 O O . TRP A 1 90 ? 10.724 -2.154 1.424 1.00 81.31 90 TRP A O 1
ATOM 681 N N . VAL A 1 91 ? 12.726 -1.402 0.768 1.00 85.94 91 VAL A N 1
ATOM 682 C CA . VAL A 1 91 ? 12.833 -0.398 1.845 1.00 85.94 91 VAL A CA 1
ATOM 683 C C . VAL A 1 91 ? 11.737 0.654 1.71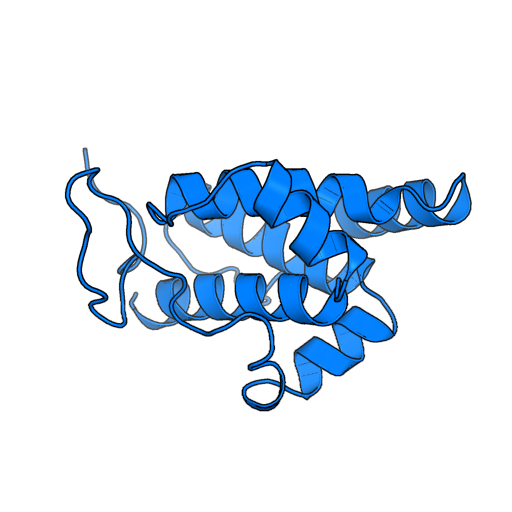2 1.00 85.94 91 VAL A C 1
ATOM 685 O O . VAL A 1 91 ? 11.167 1.078 2.716 1.00 85.94 91 VAL A O 1
ATOM 688 N N . LEU A 1 92 ? 11.409 1.047 0.479 1.00 86.62 92 LEU A N 1
ATOM 689 C 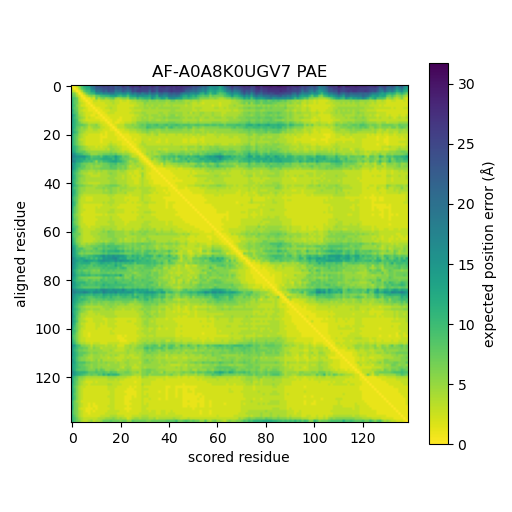CA . LEU A 1 92 ? 10.327 1.993 0.225 1.00 86.62 92 LEU A CA 1
ATOM 690 C C . LEU A 1 92 ? 8.967 1.423 0.637 1.00 86.62 92 LEU A C 1
ATOM 692 O O . LEU A 1 92 ? 8.138 2.163 1.163 1.00 86.62 92 LEU A O 1
ATOM 696 N N . ALA A 1 93 ? 8.762 0.116 0.462 1.00 86.06 93 ALA A N 1
ATOM 697 C CA . ALA A 1 93 ? 7.538 -0.552 0.891 1.00 86.06 93 ALA A CA 1
ATOM 698 C C . ALA A 1 93 ? 7.409 -0.641 2.416 1.00 86.06 93 ALA A C 1
ATOM 700 O O . ALA A 1 93 ? 6.321 -0.445 2.943 1.00 86.06 93 ALA A O 1
ATOM 701 N N . VAL A 1 94 ? 8.515 -0.825 3.148 1.00 87.81 94 VAL A N 1
ATOM 702 C CA . VAL A 1 94 ? 8.483 -0.777 4.622 1.00 87.81 94 VAL A CA 1
ATOM 703 C C . VAL A 1 94 ? 8.054 0.604 5.123 1.00 87.81 94 VAL A C 1
ATOM 705 O O . VAL A 1 94 ? 7.296 0.693 6.090 1.00 87.81 94 VAL A O 1
ATOM 708 N N . VAL A 1 95 ? 8.520 1.675 4.471 1.00 90.06 95 VAL A N 1
ATOM 709 C CA . VAL A 1 95 ? 8.119 3.048 4.812 1.00 90.06 95 VAL A CA 1
ATOM 710 C C . VAL A 1 95 ? 6.644 3.278 4.484 1.00 90.06 95 VAL A C 1
ATOM 712 O O . VAL A 1 95 ? 5.892 3.629 5.389 1.00 90.06 95 VAL A O 1
ATOM 715 N N . SER A 1 96 ? 6.207 2.997 3.249 1.00 90.50 96 SER A N 1
ATOM 716 C CA . SER A 1 96 ? 4.806 3.214 2.846 1.00 90.50 96 SER A CA 1
ATOM 717 C C . SER A 1 96 ? 3.831 2.401 3.691 1.00 90.50 96 SER A C 1
ATOM 719 O O . SER A 1 96 ? 2.792 2.904 4.110 1.00 90.50 96 SER A O 1
ATOM 721 N N . ARG A 1 97 ? 4.206 1.170 4.048 1.00 92.56 97 ARG A N 1
ATOM 722 C CA . ARG A 1 97 ? 3.417 0.340 4.951 1.00 92.56 97 ARG A CA 1
ATOM 723 C C . ARG A 1 97 ? 3.267 0.975 6.331 1.00 92.56 97 ARG A C 1
ATOM 725 O O . ARG A 1 97 ? 2.197 0.865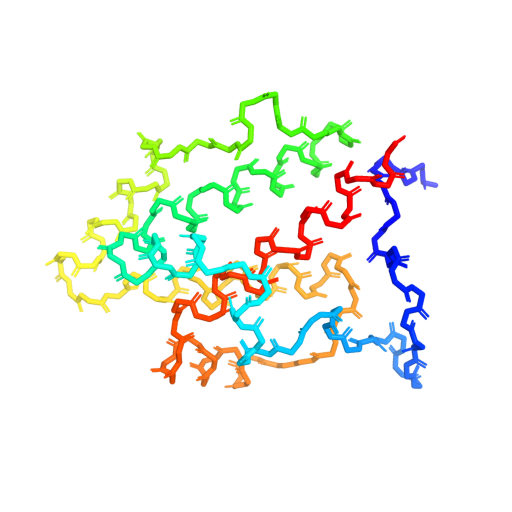 6.929 1.00 92.56 97 ARG A O 1
ATOM 732 N N . GLY A 1 98 ? 4.313 1.618 6.846 1.00 92.31 98 GLY A N 1
ATOM 733 C CA . GLY A 1 98 ? 4.255 2.393 8.084 1.00 92.31 98 GLY A CA 1
ATOM 734 C C . GLY A 1 98 ? 3.231 3.527 8.004 1.00 92.31 98 GLY A C 1
ATOM 735 O O . GLY A 1 98 ? 2.369 3.616 8.882 1.00 92.31 98 GLY A O 1
ATOM 736 N N . ASP A 1 99 ? 3.275 4.306 6.923 1.00 92.19 99 ASP A N 1
ATOM 737 C CA . ASP A 1 99 ? 2.358 5.424 6.665 1.00 92.19 99 ASP A CA 1
ATOM 738 C C . ASP A 1 99 ? 0.903 4.936 6.540 1.00 92.19 99 ASP A C 1
ATOM 740 O O . ASP A 1 99 ? -0.006 5.454 7.195 1.00 92.19 99 ASP A O 1
ATOM 744 N N . SER A 1 100 ? 0.683 3.845 5.798 1.00 92.56 100 SER A N 1
ATOM 745 C CA . SER A 1 100 ? -0.610 3.159 5.707 1.00 92.56 100 SER A CA 1
ATOM 746 C C . SER A 1 100 ? -1.118 2.721 7.086 1.00 92.56 100 SER A C 1
ATOM 748 O O . SER A 1 100 ? -2.287 2.937 7.423 1.00 92.56 100 SER A O 1
ATOM 750 N N . ARG A 1 101 ? -0.259 2.145 7.943 1.00 94.31 101 ARG A N 1
ATOM 751 C CA . ARG A 1 101 ? -0.670 1.757 9.304 1.00 94.31 101 ARG A CA 1
ATOM 752 C C . ARG A 1 101 ? -1.073 2.959 10.148 1.00 94.31 101 ARG A C 1
ATOM 754 O O . ARG A 1 101 ? -2.043 2.854 10.898 1.00 94.31 101 ARG A O 1
ATOM 761 N N . GLU A 1 102 ? -0.371 4.079 10.032 1.00 93.12 102 GLU A N 1
ATOM 762 C CA . GLU A 1 102 ? -0.729 5.305 10.744 1.00 93.12 102 GLU A CA 1
ATOM 763 C C . GLU A 1 102 ? -2.080 5.849 10.261 1.00 93.12 102 GLU A C 1
ATOM 765 O O . GLU A 1 102 ? -2.988 6.055 11.074 1.00 93.12 102 GLU A O 1
ATOM 770 N N . ARG A 1 103 ? -2.272 5.967 8.939 1.00 92.00 103 ARG A N 1
ATOM 771 C CA . ARG A 1 103 ? -3.519 6.460 8.333 1.00 92.00 103 ARG A CA 1
ATOM 772 C C . ARG A 1 103 ? -4.745 5.664 8.775 1.00 92.00 103 ARG A C 1
ATOM 774 O O . ARG A 1 103 ? -5.786 6.253 9.082 1.00 92.00 103 ARG A O 1
ATOM 781 N N . TYR A 1 104 ? -4.631 4.340 8.773 1.00 93.81 104 TYR A N 1
ATOM 782 C CA . TYR A 1 104 ? -5.737 3.417 9.029 1.00 93.81 104 TYR A CA 1
ATOM 783 C C . TYR A 1 104 ? -5.836 2.957 10.491 1.00 93.81 104 TYR A C 1
ATOM 785 O O . TYR A 1 104 ? -6.712 2.151 10.821 1.00 93.81 104 TYR A O 1
ATOM 793 N N . SER A 1 105 ? -4.959 3.470 11.365 1.00 94.44 105 SER A N 1
ATOM 794 C CA . SER A 1 105 ? -4.832 3.052 12.768 1.00 94.44 105 SER A CA 1
ATOM 795 C C . SER A 1 105 ? -4.640 1.537 12.902 1.00 94.44 105 SER A C 1
ATOM 797 O O . SER A 1 105 ? -5.325 0.877 13.680 1.00 94.44 105 SER A O 1
ATOM 799 N N . ILE A 1 106 ? -3.733 0.961 12.112 1.00 95.00 106 ILE A N 1
ATOM 800 C CA . ILE A 1 106 ? -3.473 -0.479 12.082 1.00 95.00 106 ILE A CA 1
ATOM 801 C C . ILE A 1 106 ? -2.353 -0.855 13.058 1.00 95.00 106 ILE A C 1
ATOM 803 O O . ILE A 1 106 ? -1.282 -0.242 13.089 1.00 95.00 106 ILE A O 1
ATOM 807 N N . GLU A 1 107 ? -2.579 -1.912 13.837 1.00 93.56 107 GLU A N 1
ATOM 808 C CA . GLU A 1 107 ? -1.593 -2.450 14.769 1.00 93.56 107 GLU A CA 1
ATOM 809 C C . GLU A 1 107 ? -0.337 -2.942 14.032 1.00 93.56 107 GLU A C 1
ATOM 811 O O . GLU A 1 107 ? -0.389 -3.582 12.978 1.00 93.56 107 GLU A O 1
ATOM 816 N N . GLY A 1 108 ? 0.836 -2.676 14.597 1.00 88.81 108 GLY A N 1
ATOM 817 C CA . GLY A 1 108 ? 2.088 -3.100 13.987 1.00 88.81 108 GLY A CA 1
ATOM 818 C C . GLY A 1 108 ? 3.294 -2.353 14.524 1.00 88.81 108 GLY A C 1
ATOM 819 O O . GLY A 1 108 ? 3.186 -1.470 15.371 1.00 88.81 108 GLY A O 1
ATOM 820 N N . ASN A 1 109 ? 4.461 -2.728 14.024 1.00 88.38 109 ASN A N 1
ATOM 821 C CA . ASN A 1 109 ? 5.712 -2.029 14.269 1.00 88.38 109 ASN A CA 1
ATOM 822 C C . ASN A 1 109 ? 6.654 -2.265 13.084 1.00 88.38 109 ASN A C 1
ATOM 824 O O . ASN A 1 109 ? 6.444 -3.191 12.300 1.00 88.38 109 ASN A O 1
ATOM 828 N N . ALA A 1 110 ? 7.724 -1.473 13.008 1.00 86.44 110 ALA A N 1
ATOM 829 C CA . ALA A 1 110 ? 8.705 -1.562 11.929 1.00 86.44 110 ALA A CA 1
ATOM 830 C C . ALA A 1 110 ? 9.316 -2.968 11.770 1.00 86.44 110 ALA A C 1
ATOM 832 O O . ALA A 1 110 ? 9.666 -3.369 10.667 1.00 86.44 110 ALA A O 1
ATOM 833 N N . PHE A 1 111 ? 9.413 -3.750 12.852 1.00 87.06 111 PHE A N 1
ATOM 834 C CA . PHE A 1 111 ? 9.903 -5.128 12.787 1.00 87.06 111 PHE A CA 1
ATOM 835 C C . PHE A 1 111 ? 8.920 -6.047 12.048 1.00 87.06 111 PHE A C 1
ATOM 837 O O . PHE A 1 111 ? 9.325 -6.810 11.178 1.00 87.06 111 PHE A O 1
ATOM 844 N N . LYS A 1 112 ? 7.617 -5.956 12.342 1.00 84.94 112 LYS A N 1
ATOM 845 C CA . LYS A 1 112 ? 6.581 -6.695 11.602 1.00 84.94 112 LYS A CA 1
ATOM 846 C C . LYS A 1 112 ? 6.528 -6.273 10.132 1.00 84.94 112 LYS A C 1
ATOM 848 O O . LYS A 1 112 ? 6.338 -7.135 9.281 1.00 84.94 112 LYS A O 1
ATOM 853 N N . ASP A 1 113 ? 6.720 -4.988 9.849 1.00 87.62 113 ASP A N 1
ATOM 854 C CA . ASP A 1 113 ? 6.728 -4.459 8.480 1.00 87.62 113 ASP A CA 1
ATOM 855 C C . ASP A 1 113 ? 7.955 -4.958 7.701 1.00 87.62 113 ASP A C 1
ATOM 857 O O . ASP A 1 113 ? 7.812 -5.469 6.596 1.00 87.62 113 ASP A O 1
ATOM 861 N N . PHE A 1 114 ? 9.138 -4.966 8.328 1.00 87.06 114 PHE A N 1
ATOM 862 C CA . PHE A 1 114 ? 10.346 -5.575 7.763 1.00 87.06 114 PHE A CA 1
ATOM 863 C C . PHE A 1 114 ? 10.131 -7.047 7.383 1.00 87.06 114 PHE A C 1
ATOM 865 O O . PHE A 1 114 ? 10.459 -7.458 6.273 1.00 87.06 114 PHE A O 1
ATOM 872 N N . PHE A 1 115 ? 9.566 -7.854 8.288 1.00 85.31 115 PHE A N 1
ATOM 873 C CA . PHE A 1 115 ? 9.318 -9.269 8.000 1.00 85.31 115 PHE A CA 1
ATOM 874 C C . PHE A 1 115 ? 8.226 -9.477 6.949 1.00 85.31 115 PHE A C 1
ATOM 876 O O . PHE A 1 115 ? 8.308 -10.452 6.205 1.00 85.31 115 PHE A O 1
ATOM 883 N N . ALA A 1 116 ? 7.232 -8.590 6.860 1.00 84.75 116 ALA A N 1
ATOM 884 C CA . ALA A 1 116 ? 6.227 -8.645 5.802 1.00 84.75 116 ALA A CA 1
ATOM 885 C C . ALA A 1 116 ? 6.872 -8.425 4.425 1.00 84.75 116 ALA A C 1
ATOM 887 O O . ALA A 1 116 ? 6.705 -9.272 3.544 1.00 84.75 116 ALA A O 1
ATOM 888 N N . ALA A 1 117 ? 7.689 -7.376 4.296 1.00 83.38 117 ALA A N 1
ATOM 889 C CA . ALA A 1 117 ? 8.426 -7.068 3.075 1.00 83.38 117 ALA A CA 1
ATOM 890 C C . ALA A 1 117 ? 9.433 -8.155 2.700 1.00 83.38 117 ALA A C 1
ATOM 892 O O . ALA A 1 117 ? 9.499 -8.581 1.550 1.00 83.38 117 ALA A O 1
ATOM 893 N N . TRP A 1 118 ? 10.185 -8.669 3.673 1.00 80.81 118 TRP A N 1
ATOM 894 C CA . TRP A 1 118 ? 11.208 -9.678 3.413 1.00 80.81 118 TRP A CA 1
ATOM 895 C C . TRP A 1 118 ? 10.632 -11.071 3.108 1.00 80.81 118 TRP A C 1
ATOM 897 O O . TRP A 1 118 ? 11.144 -11.772 2.239 1.00 80.81 118 TRP A O 1
ATOM 907 N N . CYS A 1 119 ? 9.575 -11.497 3.811 1.00 81.19 119 CYS A N 1
ATOM 908 C CA . CYS A 1 119 ? 9.032 -12.855 3.687 1.00 81.19 119 CYS A CA 1
ATOM 909 C C . CYS A 1 119 ? 8.064 -13.010 2.505 1.00 81.19 119 CYS A C 1
ATOM 911 O O . CYS A 1 119 ? 8.078 -14.045 1.840 1.00 81.19 119 CYS A O 1
ATOM 913 N N . CYS A 1 120 ? 7.221 -12.007 2.232 1.00 84.50 120 CYS A N 1
ATOM 914 C CA . CYS A 1 120 ? 6.373 -11.993 1.041 1.00 84.50 120 CYS A CA 1
ATOM 915 C C . CYS A 1 120 ? 6.030 -10.560 0.616 1.00 84.50 120 CYS A C 1
ATOM 917 O O . CYS A 1 120 ? 4.917 -10.080 0.844 1.00 84.50 120 CYS A O 1
ATOM 919 N N . HIS A 1 121 ? 6.968 -9.911 -0.072 1.00 87.75 121 HIS A N 1
ATOM 920 C CA . HIS A 1 121 ? 6.798 -8.560 -0.608 1.00 87.75 121 HIS A CA 1
ATOM 921 C C . HIS A 1 121 ? 5.541 -8.404 -1.486 1.00 87.75 121 HIS A C 1
ATOM 923 O O . HIS A 1 121 ? 4.764 -7.467 -1.327 1.00 87.75 121 HIS A O 1
ATOM 929 N N . ALA A 1 122 ? 5.267 -9.373 -2.366 1.00 90.06 122 ALA A N 1
ATOM 930 C CA . ALA A 1 122 ? 4.074 -9.343 -3.214 1.00 90.06 122 ALA A CA 1
ATOM 931 C C . ALA A 1 122 ? 2.768 -9.387 -2.397 1.00 90.06 122 ALA A C 1
ATOM 933 O O . ALA A 1 122 ? 1.804 -8.683 -2.706 1.00 90.06 122 ALA A O 1
ATOM 934 N N . CYS A 1 123 ? 2.740 -10.195 -1.332 1.00 91.88 123 CYS A N 1
ATOM 935 C CA . CYS A 1 123 ? 1.590 -10.310 -0.442 1.00 91.88 123 CYS A CA 1
ATOM 936 C C . CYS A 1 123 ? 1.345 -9.011 0.333 1.00 91.88 123 CYS A C 1
ATOM 938 O O . CYS A 1 123 ? 0.202 -8.591 0.485 1.00 91.88 123 CYS A O 1
ATOM 940 N N . GLU A 1 124 ? 2.417 -8.388 0.822 1.00 92.88 124 GLU A N 1
ATOM 941 C CA . GLU A 1 124 ? 2.385 -7.106 1.524 1.00 92.88 124 GLU A CA 1
ATOM 942 C C . GLU A 1 124 ? 1.811 -5.997 0.637 1.00 92.88 124 GLU A C 1
ATOM 944 O O . GLU A 1 124 ? 0.839 -5.355 1.034 1.00 92.88 124 GLU A O 1
ATOM 949 N N . LEU A 1 125 ? 2.352 -5.822 -0.574 1.00 93.94 125 LEU A N 1
ATOM 950 C CA . LEU A 1 125 ? 1.873 -4.816 -1.527 1.00 93.94 125 LEU A CA 1
ATOM 951 C C . LEU A 1 125 ? 0.407 -5.047 -1.913 1.00 93.94 125 LEU A C 1
ATOM 953 O O . LEU A 1 125 ? -0.370 -4.101 -2.025 1.00 93.94 125 LEU A O 1
ATOM 957 N N . THR A 1 126 ? 0.004 -6.312 -2.062 1.00 94.69 126 THR A N 1
ATOM 958 C CA . THR A 1 126 ? -1.397 -6.676 -2.328 1.00 94.69 126 THR A CA 1
ATOM 959 C C . THR A 1 126 ? -2.296 -6.366 -1.133 1.00 94.69 126 THR A C 1
ATOM 961 O O . THR A 1 126 ? -3.406 -5.869 -1.303 1.00 94.69 126 THR A O 1
ATOM 964 N N . GLN A 1 127 ? -1.841 -6.656 0.089 1.00 94.69 127 GLN A N 1
ATOM 965 C CA . GLN A 1 127 ? -2.583 -6.349 1.310 1.00 94.69 127 GLN A CA 1
ATOM 966 C C . GLN A 1 127 ? -2.821 -4.840 1.438 1.00 94.69 127 GLN A C 1
ATOM 968 O O . GLN A 1 127 ? -3.939 -4.436 1.742 1.00 94.69 127 GLN A O 1
ATOM 973 N N . GLU A 1 128 ? -1.794 -4.030 1.180 1.00 94.56 128 GLU A N 1
ATOM 974 C CA . GLU A 1 128 ? -1.892 -2.570 1.190 1.00 94.56 128 GLU A CA 1
ATOM 975 C C . GLU A 1 128 ? -2.847 -2.065 0.101 1.00 94.56 128 GLU A C 1
ATOM 977 O O . GLU A 1 128 ? -3.756 -1.295 0.398 1.00 94.56 128 GLU A O 1
ATOM 982 N N . SER A 1 129 ? -2.734 -2.584 -1.126 1.00 95.25 129 SER A N 1
ATOM 983 C CA . SER A 1 129 ? -3.607 -2.201 -2.246 1.00 95.25 129 SER A CA 1
ATOM 984 C C . SER A 1 129 ? -5.091 -2.417 -1.946 1.00 95.25 129 SER A C 1
ATOM 986 O O . SER A 1 129 ? -5.927 -1.555 -2.223 1.00 95.25 129 SER A O 1
ATOM 988 N N . ARG A 1 130 ? -5.415 -3.550 -1.312 1.00 95.12 130 ARG A N 1
ATOM 989 C CA . ARG A 1 130 ? -6.782 -3.892 -0.902 1.00 95.12 130 ARG A CA 1
ATOM 990 C C . ARG A 1 130 ? -7.278 -3.043 0.263 1.00 95.12 130 ARG A C 1
ATOM 992 O O . ARG A 1 130 ? -8.472 -2.795 0.369 1.00 95.12 130 ARG A O 1
ATOM 999 N N . GLU A 1 131 ? -6.390 -2.616 1.157 1.00 95.62 131 GLU A N 1
ATOM 1000 C CA . GLU A 1 131 ? -6.764 -1.719 2.254 1.00 95.62 131 GLU A CA 1
ATOM 1001 C C . GLU A 1 131 ? -7.150 -0.333 1.720 1.00 95.62 131 GLU A C 1
ATOM 1003 O O . GLU A 1 131 ? -8.157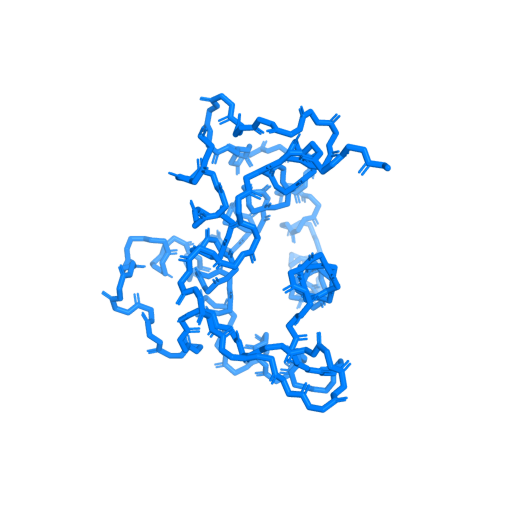 0.228 2.147 1.00 95.62 131 GLU A O 1
ATOM 1008 N N . ILE A 1 132 ? -6.405 0.170 0.731 1.00 94.88 132 ILE A N 1
ATOM 1009 C CA . ILE A 1 132 ? -6.711 1.423 0.026 1.00 94.88 132 ILE A CA 1
ATOM 1010 C C . ILE A 1 132 ? -8.038 1.302 -0.726 1.00 94.88 132 ILE A C 1
ATOM 1012 O O . ILE A 1 132 ? -8.896 2.176 -0.624 1.00 94.88 132 ILE A O 1
ATOM 1016 N N . GLU A 1 133 ? -8.240 0.190 -1.433 1.00 94.81 133 GLU A N 1
ATOM 1017 C CA . GLU A 1 133 ? -9.474 -0.071 -2.177 1.00 94.81 133 GLU A CA 1
ATOM 1018 C C . GLU A 1 133 ? -10.718 -0.055 -1.274 1.00 94.81 133 GLU A C 1
ATOM 1020 O O . GLU A 1 133 ? -11.756 0.476 -1.660 1.00 94.81 133 GLU A O 1
ATOM 1025 N N . LEU A 1 134 ? -10.618 -0.573 -0.045 1.00 95.06 134 LEU A N 1
ATOM 1026 C CA . LEU A 1 134 ? -11.717 -0.522 0.923 1.00 95.06 134 LEU A CA 1
ATOM 1027 C C . LEU A 1 134 ? -12.097 0.914 1.312 1.00 95.06 134 LEU A C 1
ATOM 1029 O O . LEU A 1 134 ? -13.280 1.187 1.521 1.00 95.06 134 LEU A O 1
ATOM 1033 N N . GLU A 1 135 ? -11.125 1.827 1.413 1.00 94.25 135 GLU A N 1
ATOM 1034 C CA . GLU A 1 135 ? -11.413 3.250 1.622 1.00 94.25 135 GLU A CA 1
ATOM 1035 C C . GLU A 1 135 ? -12.077 3.850 0.376 1.00 94.25 135 GLU A C 1
ATOM 1037 O O . GLU A 1 135 ? -13.122 4.489 0.497 1.00 94.25 135 GLU A O 1
ATOM 1042 N N . GLU A 1 136 ? -11.528 3.603 -0.815 1.00 93.12 136 GLU A N 1
ATOM 1043 C CA . GLU A 1 136 ? -12.054 4.130 -2.083 1.00 93.12 136 GLU A CA 1
ATOM 1044 C C . GLU A 1 136 ? -13.497 3.683 -2.360 1.00 93.12 136 GLU A C 1
ATOM 1046 O O . GLU A 1 136 ? -14.318 4.493 -2.779 1.00 93.12 136 GLU A O 1
ATOM 1051 N N . GLN A 1 137 ? -13.832 2.420 -2.080 1.00 93.19 137 GLN A N 1
ATOM 1052 C CA . GLN A 1 137 ? -15.178 1.859 -2.267 1.00 93.19 137 GLN A CA 1
ATOM 1053 C C . GLN A 1 137 ? -16.214 2.380 -1.262 1.00 93.19 137 GLN A C 1
ATOM 1055 O O . GLN A 1 137 ? -17.410 2.137 -1.423 1.00 93.19 137 GLN A O 1
ATOM 1060 N N . SER A 1 138 ? -15.770 3.038 -0.194 1.00 91.25 138 SER A N 1
ATOM 1061 C CA . SER A 1 138 ? -16.640 3.521 0.882 1.00 91.25 138 SER A CA 1
ATOM 1062 C C . SER A 1 138 ? -17.003 5.006 0.780 1.00 91.25 138 SER A C 1
ATOM 1064 O O . SER A 1 138 ? -17.659 5.530 1.686 1.00 91.25 138 SER A O 1
ATOM 106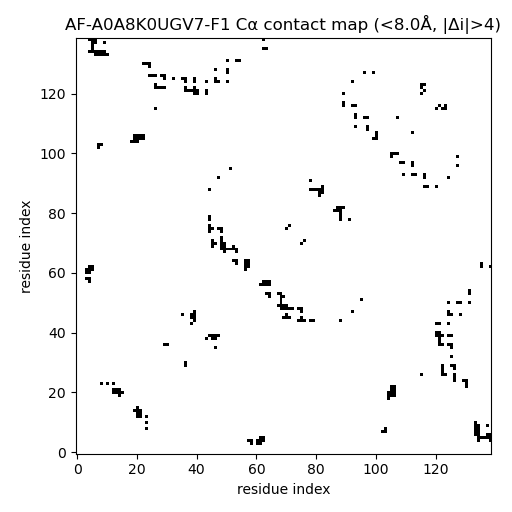6 N N . LEU A 1 139 ? -16.547 5.666 -0.288 1.00 85.00 139 LEU A N 1
ATOM 1067 C CA . LEU A 1 139 ? -16.901 7.033 -0.682 1.00 85.00 139 LEU A CA 1
ATOM 1068 C C . LEU A 1 139 ? -18.263 7.078 -1.384 1.00 85.00 139 LEU A C 1
ATOM 1070 O O . LEU A 1 139 ? -19.004 8.052 -1.120 1.00 85.00 139 LEU A O 1
#

InterPro domains:
  IPR006461 PLAC8 motif-containing protein [PF04749] (23-131)
  IPR006461 PLAC8 motif-containing protein [PTHR15907] (20-133)
  IPR006461 PLAC8 motif-containing protein [TIGR01571] (22-133)

Foldseek 3Di:
DDPLFFPLCLVPADADPVRAGAQPDDLPVCVVPVPLLVCCVVQVLQLLQLLVQQVVCCVVGNAGDPVSGDRDDPSSVVLVCCCVVPNCSLVSQLVVLVVSCVSSRHDDDSVRSVCSSVVRVSSSSSSSSVSSVSGNVRD

Radius of gyration: 14.32 Å; Cα contacts (8 Å, |Δi|>4): 189; chains: 1; bounding box: 38×34×38 Å

Organism: NCBI:txid1940300

Mean predicted aligned error: 5.0 Å

Sequence (139 aa):
MSSSGGNKNAMSKPFDRNGSRPWSHGLFSCFGDCSTCLTAWCCPCIVWGQNKTRLEHLERTGQPHPDGGESCGSDCMLHLLLDVCGGWGWVLAVVSRGDSRERYSIEGNAFKDFFAAWCCHACELTQESREIELEEQSL

Secondary structure (DSSP, 8-state):
----SS-TTTT-PPP-TTS-B--SS-TT-GGGGHHHHHHHHH-HHHHHHHHHHHHHHHHHHSS--TTSS-SSSHHHHHHHHHHHHHS-HHHHHHHHHHHHHHHHTB---HHHHHHHHHHHHHHHHHHHHHHHHHHHTT-